Protein AF-A0A9E3MRA6-F1 (afdb_monomer_lite)

Secondary structure (DSSP, 8-state):
-HHHHHHHHHHHHHHHHS-----HHHHHHHHHHHHHHHHHHHHHHHHHHHHHHHSTTTHHHHHHHHHHHHHHTTS-GGGS-HHHHHHHHHTS-GGGTTHHHHHHHTTPPPGGG--GGGGG-HHHHHHHHHHHHHHHHHHHHHH------

Structure (mmCIF, N/CA/C/O backbone):
data_AF-A0A9E3MRA6-F1
#
_entry.id   AF-A0A9E3MRA6-F1
#
loop_
_atom_site.group_PDB
_atom_site.id
_atom_site.type_symbol
_atom_site.label_atom_id
_atom_site.label_alt_id
_atom_site.label_comp_id
_atom_site.label_asym_id
_atom_site.label_entity_id
_atom_site.label_seq_id
_atom_site.pdbx_PDB_ins_code
_atom_site.Cartn_x
_atom_site.Cartn_y
_atom_site.Cartn_z
_atom_site.occupancy
_atom_site.B_iso_or_equiv
_atom_site.auth_seq_id
_atom_site.auth_comp_id
_atom_site.auth_asym_id
_atom_site.auth_atom_id
_atom_site.pdbx_PDB_model_num
ATOM 1 N N . LEU A 1 1 ? 15.774 -12.848 6.387 1.00 76.06 1 LEU A N 1
ATOM 2 C CA . LEU A 1 1 ? 15.119 -13.384 7.604 1.00 76.06 1 LEU A CA 1
ATOM 3 C C . LEU A 1 1 ? 14.896 -12.301 8.657 1.00 76.06 1 LEU A C 1
ATOM 5 O O . LEU A 1 1 ? 13.740 -12.031 8.938 1.00 76.06 1 LEU A O 1
ATOM 9 N N . GLY A 1 2 ? 15.936 -11.594 9.126 1.00 89.81 2 GLY A N 1
ATOM 10 C CA . GLY A 1 2 ? 15.804 -10.563 10.177 1.00 89.81 2 GLY A CA 1
ATOM 11 C C . GLY A 1 2 ? 14.680 -9.533 9.974 1.00 89.81 2 GLY A C 1
ATOM 12 O O . GLY A 1 2 ? 13.868 -9.355 10.871 1.00 89.81 2 GLY A O 1
ATOM 13 N N . ARG A 1 3 ? 14.555 -8.926 8.781 1.00 86.50 3 ARG A N 1
ATOM 14 C CA . ARG A 1 3 ? 13.485 -7.944 8.490 1.00 86.50 3 ARG A CA 1
ATOM 15 C C . ARG A 1 3 ? 12.068 -8.527 8.544 1.00 86.50 3 ARG A C 1
ATOM 17 O O . ARG A 1 3 ? 11.162 -7.855 9.016 1.00 86.50 3 ARG A O 1
ATOM 24 N N . ILE A 1 4 ? 11.884 -9.764 8.074 1.00 90.31 4 ILE A N 1
ATOM 25 C CA . ILE A 1 4 ? 10.581 -10.445 8.106 1.00 90.31 4 ILE A CA 1
ATOM 26 C C . ILE A 1 4 ? 10.228 -10.769 9.554 1.00 90.31 4 ILE A C 1
ATOM 28 O O . ILE A 1 4 ? 9.171 -10.369 10.018 1.00 90.31 4 ILE A O 1
ATOM 32 N N . THR A 1 5 ? 11.141 -11.408 10.290 1.00 93.50 5 THR A N 1
ATOM 33 C CA . THR A 1 5 ? 10.931 -11.752 11.701 1.00 93.50 5 THR A CA 1
ATOM 34 C C . THR A 1 5 ? 10.632 -10.512 12.540 1.00 93.50 5 THR A C 1
ATOM 36 O O . THR A 1 5 ? 9.644 -10.495 13.265 1.00 93.50 5 THR A O 1
ATOM 39 N N . GLN A 1 6 ? 11.434 -9.453 12.400 1.00 94.56 6 GLN A N 1
ATOM 40 C CA . GLN A 1 6 ? 11.212 -8.187 13.097 1.00 94.56 6 GLN A CA 1
ATOM 41 C C . GLN A 1 6 ? 9.853 -7.579 12.734 1.00 94.56 6 GLN A C 1
ATOM 43 O O . GLN A 1 6 ? 9.097 -7.215 13.629 1.00 94.56 6 GLN A O 1
ATOM 48 N N . GLY A 1 7 ? 9.522 -7.495 11.441 1.00 92.12 7 GLY A N 1
ATOM 49 C CA . GLY A 1 7 ? 8.246 -6.948 10.983 1.00 92.12 7 GLY A CA 1
ATOM 50 C C . GLY A 1 7 ? 7.047 -7.733 11.513 1.00 92.12 7 GLY A C 1
ATOM 51 O O . GLY A 1 7 ? 6.092 -7.134 11.995 1.00 92.12 7 GLY A O 1
ATOM 52 N N . THR A 1 8 ? 7.116 -9.066 11.502 1.00 94.62 8 THR A N 1
ATOM 53 C CA . THR A 1 8 ? 6.071 -9.934 12.059 1.00 94.62 8 THR A CA 1
ATOM 54 C C . THR A 1 8 ? 5.921 -9.740 13.565 1.00 94.62 8 THR A C 1
ATOM 56 O O . THR A 1 8 ? 4.798 -9.599 14.037 1.00 94.62 8 THR A O 1
ATOM 59 N N . VAL A 1 9 ? 7.024 -9.685 14.319 1.00 96.81 9 VAL A N 1
ATOM 60 C CA . VAL A 1 9 ? 6.985 -9.462 15.775 1.00 96.81 9 VAL A CA 1
ATOM 61 C C . VAL A 1 9 ? 6.373 -8.101 16.101 1.00 96.81 9 VAL A C 1
ATOM 63 O O . VAL A 1 9 ? 5.473 -8.027 16.933 1.00 96.81 9 VAL A O 1
ATOM 66 N N . VAL A 1 10 ? 6.809 -7.038 15.418 1.00 95.69 10 VAL A N 1
ATOM 67 C CA . VAL A 1 10 ? 6.266 -5.685 15.611 1.00 95.69 10 VAL A CA 1
ATOM 68 C C . VAL A 1 10 ? 4.788 -5.630 15.236 1.00 95.69 10 VAL A C 1
ATOM 70 O O . VAL A 1 10 ? 4.011 -5.024 15.966 1.00 95.69 10 VAL A O 1
ATOM 73 N N . LEU A 1 11 ? 4.378 -6.288 14.147 1.00 95.06 11 LEU A N 1
ATOM 74 C CA . LEU A 1 11 ? 2.974 -6.359 13.748 1.00 95.06 11 LEU A CA 1
ATOM 75 C C . LEU A 1 11 ? 2.135 -7.069 14.815 1.00 95.06 11 LEU A C 1
ATOM 77 O O . LEU A 1 11 ? 1.155 -6.500 15.274 1.00 95.06 11 LEU A O 1
ATOM 81 N N . VAL A 1 12 ? 2.526 -8.270 15.250 1.00 96.12 12 VAL A N 1
ATOM 82 C CA . VAL A 1 12 ? 1.798 -9.022 16.290 1.00 96.12 12 VAL A CA 1
ATOM 83 C C . VAL A 1 12 ? 1.703 -8.214 17.583 1.00 96.12 12 VAL A C 1
ATOM 85 O O . VAL A 1 12 ? 0.625 -8.112 18.163 1.00 96.12 12 VAL A O 1
ATOM 88 N N . TRP A 1 13 ? 2.804 -7.592 18.005 1.00 97.38 13 TRP A N 1
ATOM 89 C CA . TRP A 1 13 ? 2.820 -6.740 19.189 1.00 97.38 13 TRP A CA 1
ATOM 90 C C . TRP A 1 13 ? 1.893 -5.527 19.044 1.00 97.38 13 TRP A C 1
ATOM 92 O O . TRP A 1 13 ? 1.118 -5.245 19.956 1.00 97.38 13 TRP A O 1
ATOM 102 N N . ALA A 1 14 ? 1.915 -4.844 17.897 1.00 94.69 14 ALA A N 1
ATOM 103 C CA . ALA A 1 14 ? 1.041 -3.708 17.621 1.00 94.69 14 ALA A CA 1
ATOM 104 C C . ALA A 1 14 ? -0.439 -4.114 17.620 1.00 94.69 14 ALA A C 1
ATOM 106 O O . ALA A 1 14 ? -1.252 -3.426 18.227 1.00 94.69 14 ALA A O 1
ATOM 107 N N . LEU A 1 15 ? -0.785 -5.249 17.002 1.00 94.50 15 LEU A N 1
ATOM 108 C CA . LEU A 1 15 ? -2.158 -5.763 16.980 1.00 94.50 15 LEU A CA 1
ATOM 109 C C . LEU A 1 15 ? -2.668 -6.154 18.374 1.00 94.50 15 LEU A C 1
ATOM 111 O O . LEU A 1 15 ? -3.857 -6.011 18.634 1.00 94.50 15 LEU A O 1
ATOM 115 N N . ALA A 1 16 ? -1.785 -6.628 19.257 1.00 93.75 16 ALA A N 1
ATOM 116 C CA . ALA A 1 16 ? -2.125 -6.963 20.641 1.00 93.75 16 ALA A CA 1
ATOM 117 C C . ALA A 1 16 ? -2.175 -5.739 21.573 1.00 93.75 16 ALA A C 1
ATOM 119 O O . ALA A 1 16 ? -2.810 -5.795 22.621 1.00 93.75 16 ALA A O 1
ATOM 120 N N . SER A 1 17 ? -1.480 -4.657 21.213 1.00 95.31 17 SER A N 1
ATOM 121 C CA . SER A 1 17 ? -1.338 -3.457 22.050 1.00 95.31 17 SER A CA 1
ATOM 122 C C . SER A 1 17 ? -2.308 -2.339 21.669 1.00 95.31 17 SER A C 1
ATOM 124 O O . SER A 1 17 ? -2.515 -1.416 22.454 1.00 95.31 17 SER A O 1
ATOM 126 N N . VAL A 1 18 ? -2.864 -2.375 20.456 1.00 93.56 18 VAL A N 1
ATOM 127 C CA . VAL A 1 18 ? -3.813 -1.369 19.981 1.00 93.56 18 VAL A CA 1
ATOM 128 C C . VAL A 1 18 ? -5.227 -1.684 20.462 1.00 93.56 18 VAL A C 1
ATOM 130 O O . VAL A 1 18 ? -5.686 -2.822 20.383 1.00 93.56 18 VAL A O 1
ATOM 133 N N . ASP A 1 19 ? -5.930 -0.654 20.921 1.00 93.25 19 ASP A N 1
ATOM 134 C CA . ASP A 1 19 ? -7.338 -0.754 21.291 1.00 93.25 19 ASP A CA 1
ATOM 135 C C . ASP A 1 19 ? -8.209 -0.677 20.028 1.00 93.25 19 ASP A C 1
ATOM 137 O O . ASP A 1 19 ? -8.408 0.392 19.444 1.00 93.25 19 ASP A O 1
ATOM 141 N N . VAL A 1 20 ? -8.630 -1.842 19.531 1.00 94.06 20 VAL A N 1
ATOM 142 C CA . VAL A 1 20 ? -9.440 -1.989 18.317 1.00 94.06 20 VAL A CA 1
ATOM 143 C C . VAL A 1 20 ? -10.592 -2.941 18.593 1.00 94.06 20 VAL A C 1
ATOM 145 O O . VAL A 1 20 ? -10.383 -4.101 18.942 1.00 94.06 20 VAL A O 1
ATOM 148 N N . ASP A 1 21 ? -11.811 -2.490 18.298 1.00 94.06 21 ASP A N 1
ATOM 149 C CA . ASP A 1 21 ? -12.972 -3.372 18.211 1.00 94.06 21 ASP A CA 1
ATOM 150 C C . ASP A 1 21 ? -12.819 -4.301 17.002 1.00 94.06 21 ASP A C 1
ATOM 152 O O . ASP A 1 21 ? -13.039 -3.904 15.845 1.00 94.06 21 ASP A O 1
ATOM 156 N N . TRP A 1 22 ? -12.374 -5.529 17.263 1.00 96.19 22 TRP A N 1
ATOM 157 C CA . TRP A 1 22 ? -12.098 -6.531 16.242 1.00 96.19 22 TRP A CA 1
ATOM 158 C C . TRP A 1 22 ? -13.389 -7.101 15.654 1.00 96.19 22 TRP A C 1
ATOM 160 O O . TRP A 1 22 ? -14.160 -7.785 16.320 1.00 96.19 22 TRP A O 1
ATOM 170 N N . SER A 1 23 ? -13.591 -6.867 14.358 1.00 96.44 23 SER A N 1
ATOM 171 C CA . SER A 1 23 ? -14.605 -7.548 13.553 1.00 96.44 23 SER A CA 1
ATOM 172 C C . SER A 1 23 ? -13.947 -8.553 12.609 1.00 96.44 23 SER A C 1
ATOM 174 O O . SER A 1 23 ? -12.766 -8.423 12.274 1.00 96.44 23 SER A O 1
ATOM 176 N N . VAL A 1 24 ? -14.722 -9.522 12.111 1.00 96.69 24 VAL A N 1
ATOM 177 C CA . VAL A 1 24 ? -14.246 -10.504 11.116 1.00 96.69 24 VAL A CA 1
ATOM 178 C C . VAL A 1 24 ? -13.614 -9.805 9.906 1.00 96.69 24 VAL A C 1
ATOM 180 O O . VAL A 1 24 ? -12.552 -10.211 9.441 1.00 96.69 24 VAL A O 1
ATOM 183 N N . ALA A 1 25 ? -14.213 -8.702 9.443 1.00 96.12 25 ALA A N 1
ATOM 184 C CA . ALA A 1 25 ? -13.684 -7.918 8.332 1.00 96.12 25 ALA A CA 1
ATOM 185 C C . ALA A 1 25 ? -12.291 -7.340 8.632 1.00 96.12 25 ALA A C 1
ATOM 187 O O . ALA A 1 25 ? -11.401 -7.453 7.795 1.00 96.12 25 ALA A O 1
ATOM 188 N N . LYS A 1 26 ? -12.068 -6.771 9.827 1.00 96.88 26 LYS A N 1
ATOM 189 C CA . LYS A 1 26 ? -10.755 -6.231 10.221 1.00 96.88 26 LYS A CA 1
ATOM 190 C C . LYS A 1 26 ? -9.702 -7.331 10.342 1.00 96.88 26 LYS A C 1
ATOM 192 O O . LYS A 1 26 ? -8.590 -7.153 9.855 1.00 96.88 26 LYS A O 1
ATOM 197 N N . VAL A 1 27 ? -10.063 -8.474 10.932 1.00 96.75 27 VAL A N 1
ATOM 198 C CA . VAL A 1 27 ? -9.158 -9.627 11.073 1.00 96.75 27 VAL A CA 1
ATOM 199 C C . VAL A 1 27 ? -8.709 -10.142 9.707 1.00 96.75 27 VAL A C 1
ATOM 201 O O . VAL A 1 27 ? -7.522 -10.383 9.515 1.00 96.75 27 VAL A O 1
ATOM 204 N N . LEU A 1 28 ? -9.627 -10.265 8.744 1.00 97.06 28 LEU A N 1
ATOM 205 C CA . LEU A 1 28 ? -9.300 -10.691 7.379 1.00 97.06 28 LEU A CA 1
ATOM 206 C C . LEU A 1 28 ? -8.542 -9.619 6.589 1.00 97.06 28 LEU A C 1
ATOM 208 O O . LEU A 1 28 ? -7.702 -9.951 5.754 1.00 97.06 28 LEU A O 1
ATOM 212 N N . LEU A 1 29 ? -8.803 -8.337 6.851 1.00 97.31 29 LEU A N 1
ATOM 213 C CA . LEU A 1 29 ? -8.151 -7.251 6.129 1.00 97.31 29 LEU A CA 1
ATOM 214 C C . LEU A 1 29 ? -6.655 -7.145 6.455 1.00 97.31 29 LEU A C 1
ATOM 216 O O . LEU A 1 29 ? -5.875 -6.798 5.574 1.00 97.31 29 LEU A O 1
ATOM 220 N N . VAL A 1 30 ? -6.231 -7.492 7.674 1.00 97.56 30 VAL A N 1
ATOM 221 C CA . VAL A 1 30 ? -4.816 -7.454 8.091 1.00 97.56 30 VAL A CA 1
ATOM 222 C C . VAL A 1 30 ? -3.900 -8.324 7.210 1.00 97.56 30 VAL A C 1
ATOM 224 O O . VAL A 1 30 ? -2.939 -7.792 6.661 1.00 97.56 30 VAL A O 1
ATOM 227 N N . PRO A 1 31 ? -4.127 -9.634 7.004 1.00 97.62 31 PRO A N 1
ATOM 228 C CA . PRO A 1 31 ? -3.286 -10.411 6.094 1.00 97.62 31 PRO A CA 1
ATOM 229 C C . PRO A 1 31 ? -3.434 -9.944 4.640 1.00 97.62 31 PRO A C 1
ATOM 231 O O . PRO A 1 31 ? -2.446 -9.902 3.907 1.00 97.62 31 PRO A O 1
ATOM 234 N N . VAL A 1 32 ? -4.638 -9.530 4.226 1.00 98.00 32 VAL A N 1
ATOM 235 C CA . VAL A 1 32 ? -4.889 -9.019 2.870 1.00 98.00 32 VAL A CA 1
ATOM 236 C C . VAL A 1 32 ? -4.069 -7.761 2.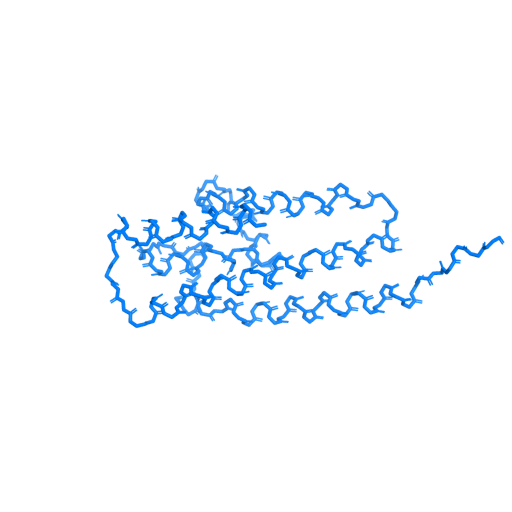581 1.00 98.00 32 VAL A C 1
ATOM 238 O O . VAL A 1 32 ? -3.488 -7.661 1.499 1.00 98.00 32 VAL A O 1
ATOM 241 N N . MET A 1 33 ? -3.971 -6.826 3.529 1.00 97.00 33 MET A N 1
ATOM 242 C CA . MET A 1 33 ? -3.178 -5.606 3.360 1.00 97.00 33 MET A CA 1
ATOM 243 C C . MET A 1 33 ? -1.683 -5.929 3.264 1.00 97.00 33 MET A C 1
ATOM 245 O O . MET A 1 33 ? -0.997 -5.357 2.426 1.00 97.00 33 MET A O 1
ATOM 249 N N . VAL A 1 34 ? -1.186 -6.899 4.045 1.00 97.19 34 VAL A N 1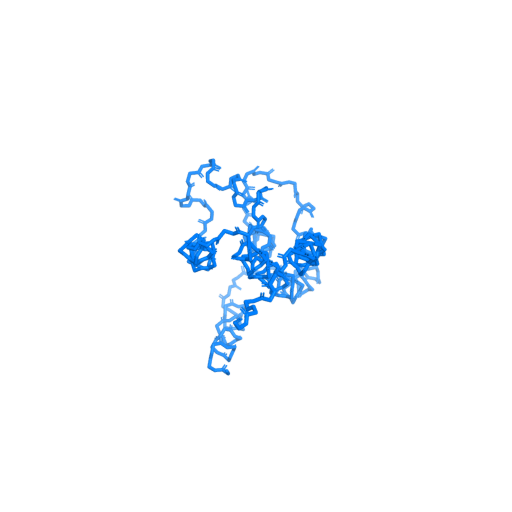
ATOM 250 C CA . VAL A 1 34 ? 0.226 -7.320 4.006 1.00 97.19 34 VAL A CA 1
ATOM 251 C C . VAL A 1 34 ? 0.571 -7.936 2.650 1.00 97.19 34 VAL A C 1
ATOM 253 O O . VAL A 1 34 ? 1.565 -7.551 2.035 1.00 97.19 34 VAL A O 1
ATOM 256 N N . VAL A 1 35 ? -0.261 -8.857 2.153 1.00 98.19 35 VAL A N 1
ATOM 257 C CA . VAL A 1 35 ? -0.039 -9.515 0.855 1.00 98.19 35 VAL A CA 1
ATOM 258 C C . VAL A 1 35 ? -0.168 -8.516 -0.293 1.00 98.19 35 VAL A C 1
ATOM 260 O O . VAL A 1 35 ? 0.708 -8.452 -1.154 1.00 98.19 35 VAL A O 1
ATOM 263 N N . SER A 1 36 ? -1.220 -7.696 -0.292 1.00 98.25 36 SER A N 1
ATOM 264 C CA . SER A 1 36 ? -1.436 -6.684 -1.334 1.00 98.25 36 SER A CA 1
ATOM 265 C C . SER A 1 36 ? -0.306 -5.657 -1.343 1.00 98.25 36 SER A C 1
ATOM 267 O O . SER A 1 36 ? 0.234 -5.339 -2.399 1.00 98.25 36 SER A O 1
ATOM 269 N N . GLY A 1 37 ? 0.108 -5.192 -0.164 1.00 96.50 37 GLY A N 1
ATOM 270 C CA . GLY A 1 37 ? 1.224 -4.273 0.005 1.00 96.50 37 GLY A CA 1
ATOM 271 C C . GLY A 1 37 ? 2.544 -4.831 -0.524 1.00 96.50 37 GLY A C 1
ATOM 272 O O . GLY A 1 37 ? 3.272 -4.120 -1.217 1.00 96.50 37 GLY A O 1
ATOM 273 N N . ALA A 1 38 ? 2.823 -6.113 -0.271 1.00 95.94 38 ALA A N 1
ATOM 274 C CA . ALA A 1 38 ? 3.992 -6.793 -0.821 1.00 95.94 38 ALA A CA 1
ATOM 275 C C . ALA A 1 38 ? 3.961 -6.823 -2.358 1.00 95.94 38 ALA A C 1
ATOM 277 O O . ALA A 1 38 ? 4.950 -6.466 -2.994 1.00 95.94 38 ALA A O 1
ATOM 278 N N . VAL A 1 39 ? 2.820 -7.175 -2.960 1.00 97.75 39 VAL A N 1
ATOM 279 C CA . VAL A 1 39 ? 2.658 -7.201 -4.424 1.00 97.75 39 VAL A CA 1
ATOM 280 C C . VAL A 1 39 ? 2.804 -5.804 -5.035 1.00 97.75 39 VAL A C 1
ATOM 282 O O . VAL A 1 39 ? 3.488 -5.662 -6.046 1.00 97.75 39 VAL A O 1
ATOM 285 N N . ILE A 1 40 ? 2.223 -4.767 -4.420 1.00 96.62 40 ILE A N 1
ATOM 286 C CA . ILE A 1 40 ? 2.358 -3.374 -4.881 1.00 96.62 40 ILE A CA 1
ATOM 287 C C . ILE A 1 40 ? 3.830 -2.950 -4.866 1.00 96.62 40 ILE A C 1
ATOM 289 O O . ILE A 1 40 ? 4.325 -2.432 -5.866 1.00 96.62 40 ILE A O 1
ATOM 293 N N . PHE A 1 41 ? 4.562 -3.218 -3.780 1.00 93.06 41 PHE A N 1
ATOM 294 C CA . PHE A 1 41 ? 5.992 -2.914 -3.732 1.00 93.06 41 PHE A CA 1
ATOM 295 C C . PHE A 1 41 ? 6.782 -3.703 -4.776 1.00 93.06 41 PHE A C 1
ATOM 297 O O . PHE A 1 41 ? 7.590 -3.114 -5.489 1.00 93.06 41 PHE A O 1
ATOM 304 N N . CYS A 1 42 ? 6.527 -5.005 -4.930 1.00 94.81 42 CYS A N 1
ATOM 305 C CA . CYS A 1 42 ? 7.153 -5.804 -5.983 1.00 94.81 42 CYS A CA 1
ATOM 306 C C . CYS A 1 42 ? 6.898 -5.210 -7.376 1.00 94.81 42 CYS A C 1
ATOM 308 O O . CYS A 1 42 ? 7.826 -5.128 -8.177 1.00 94.81 42 CYS A O 1
ATOM 310 N N . ALA A 1 43 ? 5.680 -4.744 -7.653 1.00 95.31 43 ALA A N 1
ATOM 311 C CA . ALA A 1 43 ? 5.354 -4.081 -8.909 1.00 95.31 43 ALA A CA 1
ATOM 312 C C . ALA A 1 43 ? 6.159 -2.786 -9.110 1.00 95.31 43 ALA A C 1
ATOM 314 O O . ALA A 1 43 ? 6.666 -2.564 -10.206 1.00 95.31 43 ALA A O 1
ATOM 315 N N . VAL A 1 44 ? 6.353 -1.973 -8.064 1.00 92.00 44 VAL A N 1
ATOM 316 C CA . VAL A 1 44 ? 7.215 -0.774 -8.118 1.00 92.00 44 VAL A CA 1
ATOM 317 C C . VAL A 1 44 ? 8.666 -1.147 -8.440 1.00 92.00 44 VAL A C 1
ATOM 319 O O . VAL A 1 44 ? 9.276 -0.528 -9.312 1.00 92.00 44 VAL A O 1
ATOM 322 N N . PHE A 1 45 ? 9.210 -2.190 -7.804 1.00 91.19 45 PHE A N 1
ATOM 323 C CA . PHE A 1 45 ? 10.556 -2.691 -8.106 1.00 91.19 45 PHE A CA 1
ATOM 324 C C . PHE A 1 45 ? 10.686 -3.141 -9.566 1.00 91.19 45 PHE A C 1
ATOM 326 O O . PHE A 1 45 ? 11.628 -2.738 -10.250 1.00 91.19 45 PHE A O 1
ATOM 333 N N . VAL A 1 46 ? 9.735 -3.948 -10.049 1.00 93.25 46 VAL A N 1
ATOM 334 C CA . VAL A 1 46 ? 9.725 -4.477 -11.422 1.00 93.25 46 VAL A CA 1
ATOM 335 C C . VAL A 1 46 ? 9.569 -3.354 -12.445 1.00 93.25 46 VAL A C 1
ATOM 337 O O . VAL A 1 46 ? 10.300 -3.327 -13.431 1.00 93.25 46 VAL A O 1
ATOM 340 N N . ALA A 1 47 ? 8.669 -2.399 -12.204 1.00 91.25 47 ALA A N 1
ATOM 341 C CA . ALA A 1 47 ? 8.495 -1.236 -13.067 1.00 91.25 47 ALA A CA 1
ATOM 342 C C . ALA A 1 47 ? 9.768 -0.377 -13.117 1.00 91.25 47 ALA A C 1
ATOM 344 O O . ALA A 1 47 ? 10.184 0.035 -14.196 1.00 91.25 47 ALA A O 1
ATOM 345 N N . GLY A 1 48 ? 10.430 -0.166 -11.975 1.00 89.38 48 GLY A N 1
ATOM 346 C CA . GLY A 1 48 ? 11.717 0.526 -11.924 1.00 89.38 48 GLY A CA 1
ATOM 347 C C . GLY A 1 48 ? 12.819 -0.206 -12.696 1.00 89.38 48 GLY A C 1
ATOM 348 O O . GLY A 1 48 ? 13.565 0.427 -13.437 1.00 89.38 48 GLY A O 1
ATOM 349 N N . ALA A 1 49 ? 12.885 -1.536 -12.587 1.00 88.69 49 ALA A N 1
ATOM 350 C CA . ALA A 1 49 ? 13.856 -2.343 -13.325 1.00 88.69 49 ALA A CA 1
ATOM 351 C C . ALA A 1 49 ? 13.587 -2.298 -14.837 1.00 88.69 49 ALA A C 1
ATOM 353 O O . ALA A 1 49 ? 14.513 -2.150 -15.630 1.00 88.69 49 ALA A O 1
ATOM 354 N N . ALA A 1 50 ? 12.316 -2.362 -15.243 1.00 89.38 50 ALA A N 1
ATOM 355 C CA . ALA A 1 50 ? 11.920 -2.188 -16.636 1.00 89.38 50 ALA A CA 1
ATOM 356 C C . ALA A 1 50 ? 12.296 -0.793 -17.161 1.00 89.38 50 ALA A C 1
ATOM 358 O O . ALA A 1 50 ? 12.788 -0.671 -18.278 1.00 89.38 50 ALA A O 1
ATOM 359 N N . PHE A 1 51 ? 12.117 0.254 -16.352 1.00 86.31 51 PHE A N 1
ATOM 360 C CA . PHE A 1 51 ? 12.472 1.624 -16.719 1.00 86.31 51 PHE A CA 1
ATOM 361 C C . PHE A 1 51 ? 13.980 1.802 -16.949 1.00 86.31 51 PHE A C 1
ATOM 363 O O . PHE A 1 51 ? 14.373 2.465 -17.908 1.00 86.31 51 PHE A O 1
ATOM 370 N N . GLN A 1 52 ? 14.827 1.145 -16.151 1.00 86.25 52 GLN A N 1
ATOM 371 C CA . GLN A 1 52 ? 16.287 1.169 -16.327 1.00 86.25 52 GLN A CA 1
ATOM 372 C C . GLN A 1 52 ? 16.766 0.565 -17.655 1.00 86.25 52 GLN A C 1
ATOM 374 O O . GLN A 1 52 ? 17.835 0.931 -18.138 1.00 86.25 52 GLN A O 1
ATOM 379 N N . ILE A 1 53 ? 15.986 -0.332 -18.272 1.00 84.31 53 ILE A N 1
ATOM 380 C CA . ILE A 1 53 ? 16.307 -0.866 -19.605 1.00 84.31 53 ILE A CA 1
ATOM 381 C C . ILE A 1 53 ? 16.254 0.249 -20.663 1.00 84.31 53 ILE A C 1
ATOM 383 O O . ILE A 1 53 ? 17.036 0.235 -21.611 1.00 84.31 53 ILE A O 1
ATOM 387 N N . PHE A 1 54 ? 15.360 1.226 -20.494 1.00 77.31 54 PHE A N 1
ATOM 388 C CA . PHE A 1 54 ? 15.161 2.325 -21.441 1.00 77.31 54 PHE A CA 1
ATOM 389 C C . PHE A 1 54 ? 15.949 3.588 -21.083 1.00 77.31 54 PHE A C 1
ATOM 391 O O . PHE A 1 54 ? 16.424 4.286 -21.976 1.00 77.31 54 PHE A O 1
ATOM 398 N N . ALA A 1 55 ? 16.074 3.894 -19.792 1.00 79.56 55 ALA A N 1
ATOM 399 C CA . ALA A 1 55 ? 16.745 5.082 -19.286 1.00 79.56 55 ALA A CA 1
ATOM 400 C C . ALA A 1 55 ? 18.008 4.683 -18.509 1.00 79.56 55 ALA A C 1
ATOM 402 O O . ALA A 1 55 ? 17.938 4.232 -17.362 1.00 79.56 55 ALA A O 1
ATOM 403 N N . GLN A 1 56 ? 19.168 4.863 -19.146 1.00 67.38 56 GLN A N 1
ATOM 404 C CA . GLN A 1 56 ? 20.468 4.797 -18.472 1.00 67.38 56 GLN A CA 1
ATOM 405 C C . GLN A 1 56 ? 20.498 5.879 -17.364 1.00 67.38 56 GLN A C 1
ATOM 407 O O . GLN A 1 56 ? 19.936 6.954 -17.553 1.00 67.38 56 GLN A O 1
ATOM 412 N N . ASP A 1 57 ? 21.074 5.571 -16.197 1.00 69.12 57 ASP A N 1
ATOM 413 C CA . ASP A 1 57 ? 21.113 6.424 -14.984 1.00 69.12 57 ASP A CA 1
ATOM 414 C C . ASP A 1 57 ? 19.785 6.656 -14.228 1.00 69.12 57 ASP A C 1
ATOM 416 O O . ASP A 1 57 ? 19.674 7.526 -13.368 1.00 69.12 57 ASP A O 1
ATOM 420 N N . ALA A 1 58 ? 18.773 5.812 -14.437 1.00 74.12 58 ALA A N 1
ATOM 421 C CA . ALA A 1 58 ? 17.505 5.893 -13.700 1.00 74.12 58 ALA A CA 1
ATOM 422 C C . ALA A 1 58 ? 17.511 5.274 -12.280 1.00 74.12 58 ALA A C 1
ATOM 424 O O . ALA A 1 58 ? 16.463 5.185 -11.628 1.00 74.12 58 ALA A O 1
ATOM 425 N N . SER A 1 59 ? 18.661 4.808 -11.786 1.00 79.56 59 SER A N 1
ATOM 426 C CA . SER A 1 59 ? 18.766 4.115 -10.492 1.00 79.56 59 SER A CA 1
ATOM 427 C C . SER A 1 59 ? 18.405 5.009 -9.305 1.00 79.56 59 SER A C 1
ATOM 429 O O . SER A 1 59 ? 17.745 4.542 -8.377 1.00 79.56 59 SER A O 1
ATOM 431 N N . GLU A 1 60 ? 18.757 6.296 -9.342 1.00 83.38 60 GLU A N 1
ATOM 432 C CA . GLU A 1 60 ? 18.402 7.254 -8.287 1.00 83.38 60 GLU A CA 1
ATOM 433 C C . GLU A 1 60 ? 16.886 7.439 -8.179 1.00 83.38 60 GLU A C 1
ATOM 435 O O . GLU A 1 60 ? 16.327 7.373 -7.084 1.00 83.38 60 GLU A O 1
ATOM 440 N N . VAL A 1 61 ? 16.206 7.579 -9.320 1.00 82.00 61 VAL A N 1
ATOM 441 C CA . VAL A 1 61 ? 14.747 7.730 -9.393 1.00 82.00 61 VAL A CA 1
ATOM 442 C C . VAL A 1 61 ? 14.046 6.476 -8.864 1.00 82.00 61 VAL A C 1
ATOM 444 O O . VAL A 1 61 ? 13.143 6.567 -8.031 1.00 82.00 61 VAL A O 1
ATOM 447 N N . GLN A 1 62 ? 14.491 5.287 -9.280 1.00 84.62 62 GLN A N 1
ATOM 448 C CA . GLN A 1 62 ? 13.956 4.020 -8.773 1.00 84.62 62 GLN A CA 1
ATOM 449 C C . GLN A 1 62 ? 14.156 3.876 -7.256 1.00 84.62 62 GLN A C 1
ATOM 451 O O . GLN A 1 62 ? 13.232 3.485 -6.530 1.00 84.62 62 GLN A O 1
ATOM 456 N N . ASN A 1 63 ? 15.357 4.192 -6.768 1.00 86.56 63 ASN A N 1
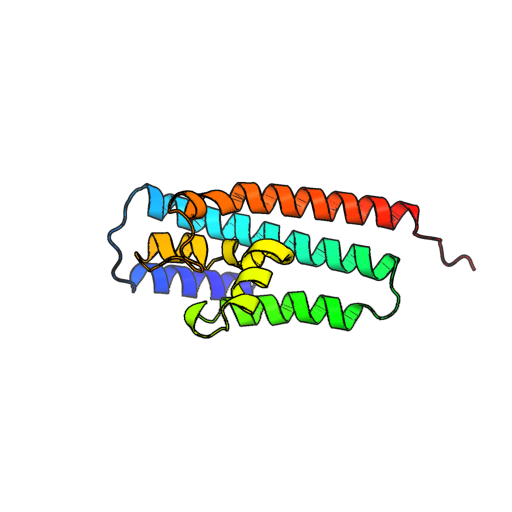ATOM 457 C CA . ASN A 1 63 ? 15.686 4.126 -5.350 1.00 86.56 63 ASN A CA 1
ATOM 458 C C . ASN A 1 63 ? 14.844 5.120 -4.541 1.00 86.56 63 ASN A C 1
ATOM 460 O O . ASN A 1 63 ? 14.346 4.756 -3.475 1.00 86.56 63 ASN A O 1
ATOM 464 N N . ALA A 1 64 ? 14.611 6.329 -5.058 1.00 86.75 64 ALA A N 1
ATOM 465 C CA . ALA A 1 64 ? 13.756 7.326 -4.422 1.00 86.75 64 ALA A CA 1
ATOM 466 C C . ALA A 1 64 ? 12.319 6.813 -4.238 1.00 86.75 64 ALA A C 1
ATOM 468 O O . ALA A 1 64 ? 11.770 6.932 -3.146 1.00 86.75 64 ALA A O 1
ATOM 469 N N . PHE A 1 65 ? 11.723 6.168 -5.246 1.00 86.25 65 PHE A N 1
ATOM 470 C CA . PHE A 1 65 ? 10.381 5.589 -5.101 1.00 86.25 65 PHE A CA 1
ATOM 471 C C . PHE A 1 65 ? 10.340 4.411 -4.125 1.00 86.25 65 PHE A C 1
ATOM 473 O O . PHE A 1 65 ? 9.406 4.286 -3.336 1.00 86.25 65 PHE A O 1
ATOM 480 N N . THR A 1 66 ? 11.369 3.571 -4.137 1.00 86.25 66 THR A N 1
ATOM 481 C CA . THR A 1 66 ? 11.431 2.366 -3.305 1.00 86.25 66 THR A CA 1
ATOM 482 C C . THR A 1 66 ? 11.673 2.698 -1.831 1.00 86.25 66 THR A C 1
ATOM 484 O O . THR A 1 66 ? 10.876 2.356 -0.950 1.00 86.25 66 THR A O 1
ATOM 487 N N . TYR A 1 67 ? 12.783 3.378 -1.547 1.00 88.75 67 TYR A N 1
ATOM 488 C CA . TYR A 1 67 ? 13.179 3.719 -0.185 1.00 88.75 67 TYR A CA 1
ATOM 489 C C . TYR A 1 67 ? 12.360 4.890 0.345 1.00 88.75 67 TYR A C 1
ATOM 491 O O . TYR A 1 67 ? 11.885 4.825 1.475 1.00 88.75 67 TYR A O 1
ATOM 499 N N . GLY A 1 68 ? 12.100 5.907 -0.483 1.00 89.62 68 GLY A N 1
ATOM 500 C CA . GLY A 1 68 ? 11.210 7.007 -0.119 1.00 89.62 68 GLY A CA 1
ATOM 501 C C . GLY A 1 68 ? 9.786 6.524 0.138 1.00 89.62 68 GLY A C 1
ATOM 502 O O . GLY A 1 68 ? 9.194 6.926 1.132 1.00 89.62 68 GLY A O 1
ATOM 503 N N . GLY A 1 69 ? 9.267 5.585 -0.664 1.00 90.19 69 GLY A N 1
ATOM 504 C CA . GLY A 1 69 ? 7.981 4.931 -0.407 1.00 90.19 69 GLY A CA 1
ATOM 505 C C . GLY A 1 69 ? 7.964 4.145 0.907 1.00 90.19 69 GLY A C 1
ATOM 506 O O . GLY A 1 69 ? 6.997 4.215 1.660 1.00 90.19 69 GLY A O 1
ATOM 507 N N . THR A 1 70 ? 9.055 3.448 1.238 1.00 90.19 70 THR A N 1
ATOM 508 C CA . THR A 1 70 ? 9.184 2.740 2.524 1.00 90.19 70 THR A CA 1
ATOM 509 C C . THR A 1 70 ? 9.160 3.711 3.704 1.00 90.19 70 THR A C 1
ATOM 511 O O . THR A 1 70 ? 8.432 3.476 4.664 1.00 90.19 70 THR A O 1
ATOM 514 N N . THR A 1 71 ? 9.925 4.803 3.638 1.00 91.12 71 THR A N 1
ATOM 515 C CA . THR A 1 71 ? 9.954 5.837 4.684 1.00 91.12 71 THR A CA 1
ATOM 516 C C . THR A 1 71 ? 8.606 6.532 4.810 1.00 91.12 71 THR A C 1
ATOM 518 O O . THR A 1 71 ? 8.110 6.734 5.912 1.00 91.12 71 THR A O 1
ATOM 521 N N . LEU A 1 72 ? 7.978 6.852 3.682 1.00 93.31 72 LEU A N 1
ATOM 522 C CA . LEU A 1 72 ? 6.679 7.501 3.624 1.00 93.31 72 LEU A CA 1
ATOM 523 C C . LEU A 1 72 ? 5.614 6.742 4.420 1.00 93.31 72 LEU A C 1
ATOM 525 O O . LEU A 1 72 ? 4.907 7.330 5.236 1.00 93.31 72 LEU A O 1
ATOM 529 N N . LEU A 1 73 ? 5.533 5.429 4.217 1.00 93.38 73 LEU A N 1
ATOM 530 C CA . LEU A 1 73 ? 4.519 4.583 4.845 1.00 93.38 73 LEU A CA 1
ATOM 531 C C . LEU A 1 73 ? 4.755 4.346 6.347 1.00 93.38 73 LEU A C 1
ATOM 533 O O . LEU A 1 73 ? 3.905 3.731 6.993 1.00 93.38 73 LEU A O 1
ATOM 537 N N . GLN A 1 74 ? 5.867 4.836 6.915 1.00 92.75 74 GLN A N 1
ATOM 538 C CA . GLN A 1 74 ? 6.116 4.842 8.365 1.00 92.75 74 GLN A CA 1
ATOM 539 C C . GLN A 1 74 ? 5.418 6.003 9.080 1.00 92.75 74 GLN A C 1
ATOM 541 O O . GLN A 1 74 ? 5.240 5.949 10.296 1.00 92.75 74 GLN A O 1
ATOM 546 N N . TYR A 1 75 ? 5.005 7.036 8.343 1.00 93.75 75 TYR A N 1
ATOM 547 C CA . TYR A 1 75 ? 4.324 8.205 8.890 1.00 93.75 75 TYR A CA 1
ATOM 548 C C . TYR A 1 75 ? 2.858 8.234 8.453 1.00 93.75 75 TYR A C 1
ATOM 550 O O . TYR A 1 75 ? 2.520 7.763 7.363 1.00 93.75 75 TYR A O 1
ATOM 558 N N . PRO A 1 76 ? 1.959 8.796 9.280 1.00 92.00 76 PRO A N 1
ATOM 559 C CA . PRO A 1 76 ? 0.571 8.957 8.886 1.00 92.00 76 PRO A CA 1
ATOM 560 C C . PRO A 1 76 ? 0.439 9.990 7.751 1.00 92.00 76 PRO A C 1
ATOM 562 O O . PRO A 1 76 ? 1.198 10.964 7.707 1.00 92.00 76 PRO A O 1
ATOM 565 N N . PRO A 1 77 ? -0.566 9.841 6.864 1.00 92.88 77 PRO A N 1
ATOM 566 C CA . PRO A 1 77 ? -0.761 10.724 5.710 1.00 92.88 77 PRO A CA 1
ATOM 567 C C . PRO A 1 77 ? -0.963 12.198 6.095 1.00 92.88 77 PRO A C 1
ATOM 569 O O . PRO A 1 77 ? -0.688 13.087 5.297 1.00 92.88 77 PRO A O 1
ATOM 572 N N . THR A 1 78 ? -1.416 12.467 7.323 1.00 92.44 78 THR A N 1
ATOM 573 C CA . THR A 1 78 ? -1.688 13.811 7.854 1.00 92.44 78 THR A CA 1
ATOM 574 C C . THR A 1 78 ? -0.443 14.679 8.028 1.00 92.44 78 THR A C 1
ATOM 576 O O . THR A 1 78 ? -0.576 15.890 8.162 1.00 92.44 78 THR A O 1
ATOM 579 N N . VAL A 1 79 ? 0.756 14.086 8.043 1.00 95.00 79 VAL A N 1
ATOM 580 C CA . VAL A 1 79 ? 2.028 14.830 8.123 1.00 95.00 79 VAL A CA 1
ATOM 581 C C . VAL A 1 79 ? 2.396 15.447 6.767 1.00 95.00 79 VAL A C 1
ATOM 583 O O . VAL A 1 79 ? 3.222 16.353 6.699 1.00 95.00 79 VAL A O 1
ATOM 586 N N . PHE A 1 80 ? 1.772 14.989 5.680 1.00 94.25 80 PHE A N 1
ATOM 587 C CA . PHE A 1 80 ? 2.111 15.393 4.322 1.00 94.25 80 PHE A CA 1
ATOM 588 C C . PHE A 1 80 ? 1.095 16.371 3.728 1.00 94.25 80 PHE A C 1
ATOM 590 O O . PHE A 1 80 ? -0.092 16.363 4.052 1.00 94.25 80 PHE A O 1
ATOM 597 N N . GLY A 1 81 ? 1.562 17.194 2.786 1.00 95.38 81 GLY A N 1
ATOM 598 C CA . GLY A 1 81 ? 0.694 18.070 2.003 1.00 95.38 81 GLY A CA 1
ATOM 599 C C . GLY A 1 81 ? -0.300 17.282 1.142 1.00 95.38 81 GLY A C 1
ATOM 600 O O . GLY A 1 81 ? 0.020 16.218 0.607 1.00 95.38 81 GLY A O 1
ATOM 601 N N . LYS A 1 82 ? -1.508 17.827 0.961 1.00 94.50 82 LYS A N 1
ATOM 602 C CA . LYS A 1 82 ? -2.622 17.154 0.270 1.00 94.50 82 LYS A CA 1
ATOM 603 C C . LYS A 1 82 ? -2.270 16.688 -1.148 1.00 94.50 82 LYS A C 1
ATOM 605 O O . LYS A 1 82 ? -2.661 15.591 -1.538 1.00 94.50 82 LYS A O 1
ATOM 610 N N . ASP A 1 83 ? -1.518 17.485 -1.904 1.00 95.69 83 ASP A N 1
ATOM 611 C CA . ASP A 1 83 ? -1.131 17.135 -3.278 1.00 95.69 83 ASP A CA 1
ATOM 612 C C . ASP A 1 83 ? -0.118 15.993 -3.335 1.00 95.69 83 ASP A C 1
ATOM 614 O O . ASP A 1 83 ? -0.201 15.129 -4.207 1.00 95.69 83 ASP A O 1
ATOM 618 N N . PHE A 1 84 ? 0.768 15.912 -2.345 1.00 94.25 84 PHE A N 1
ATOM 619 C CA . PHE A 1 84 ? 1.668 14.777 -2.219 1.00 94.25 84 PHE A CA 1
ATOM 620 C C . PHE A 1 84 ? 0.887 13.497 -1.900 1.00 94.25 84 PHE A C 1
ATOM 622 O O . PHE A 1 84 ? 1.052 12.486 -2.581 1.00 94.25 84 PHE A O 1
ATOM 629 N N . VAL A 1 85 ? -0.055 13.557 -0.952 1.00 95.75 85 VAL A N 1
ATOM 630 C CA . VAL A 1 85 ? -0.941 12.422 -0.638 1.00 95.75 85 VAL A CA 1
ATOM 631 C C . VAL A 1 85 ? -1.737 11.982 -1.874 1.00 95.75 85 VAL A C 1
ATOM 633 O O . VAL A 1 85 ? -1.880 10.780 -2.102 1.00 95.75 85 VAL A O 1
ATOM 636 N N . ARG A 1 86 ? -2.198 12.914 -2.723 1.00 96.06 86 ARG A N 1
ATOM 637 C CA . ARG A 1 86 ? -2.853 12.590 -4.007 1.00 96.06 86 ARG A CA 1
ATOM 638 C C . ARG A 1 86 ? -1.933 11.818 -4.946 1.00 96.06 86 ARG A C 1
ATOM 640 O O . ARG A 1 86 ? -2.361 10.797 -5.477 1.00 96.06 86 ARG A O 1
ATOM 647 N N . GLY A 1 87 ? -0.685 12.253 -5.118 1.00 94.81 87 GLY A N 1
ATOM 648 C CA . GLY A 1 87 ? 0.289 11.545 -5.956 1.00 94.81 87 GLY A CA 1
ATOM 649 C C . GLY A 1 87 ? 0.525 10.111 -5.476 1.00 94.81 87 GLY A C 1
ATOM 650 O O . GLY A 1 87 ? 0.440 9.152 -6.238 1.00 94.81 87 GLY A O 1
ATOM 651 N N . VAL A 1 88 ? 0.717 9.945 -4.173 1.00 93.94 88 VAL A N 1
ATOM 652 C CA . VAL A 1 88 ? 0.967 8.641 -3.548 1.00 93.94 88 VAL A CA 1
ATOM 653 C C . VAL A 1 88 ? -0.270 7.734 -3.613 1.00 93.94 88 VAL A C 1
ATOM 655 O O . VAL A 1 88 ? -0.140 6.516 -3.689 1.00 93.94 88 VAL A O 1
ATOM 658 N N . THR A 1 89 ? -1.473 8.308 -3.613 1.00 95.38 89 THR A N 1
ATOM 659 C CA . THR A 1 89 ? -2.735 7.555 -3.660 1.00 95.38 89 THR A CA 1
ATOM 660 C C . THR A 1 89 ? -3.125 7.148 -5.078 1.00 95.38 89 THR A C 1
ATOM 662 O O . THR A 1 89 ? -3.569 6.022 -5.282 1.00 95.38 89 THR A O 1
ATOM 665 N N . PHE A 1 90 ? -2.977 8.046 -6.054 1.00 94.50 90 PHE A N 1
ATOM 666 C CA . PHE A 1 90 ? -3.533 7.853 -7.397 1.00 94.50 90 PHE A CA 1
ATOM 667 C C . PHE A 1 90 ? -2.485 7.573 -8.479 1.00 94.50 90 PHE A C 1
ATOM 669 O O . PHE A 1 90 ? -2.837 6.993 -9.500 1.00 94.50 90 PHE A O 1
ATOM 676 N N . VAL A 1 91 ? -1.217 7.957 -8.277 1.00 91.56 91 VAL A N 1
ATOM 677 C CA . VAL A 1 91 ? -0.142 7.757 -9.269 1.00 91.56 91 VAL A CA 1
ATOM 678 C C . VAL A 1 91 ? 0.694 6.518 -8.947 1.00 91.56 91 VAL A C 1
ATOM 680 O O . VAL A 1 91 ? 0.893 5.680 -9.819 1.00 91.56 91 VAL A O 1
ATOM 683 N N . LEU A 1 92 ? 1.157 6.373 -7.699 1.00 89.69 92 LEU A N 1
ATOM 684 C CA . LEU A 1 92 ? 1.967 5.223 -7.236 1.00 89.69 92 LEU A CA 1
ATOM 685 C C . LEU A 1 92 ? 1.192 4.158 -6.436 1.00 89.69 92 LEU A C 1
ATOM 687 O O . LEU A 1 92 ? 1.767 3.168 -5.994 1.00 89.69 92 LEU A O 1
ATOM 691 N N . PRO A 1 93 ? -0.129 4.303 -6.337 1.00 94.31 93 PRO A N 1
ATOM 692 C CA . PRO A 1 93 ? -1.004 3.767 -5.275 1.00 94.31 93 PRO A CA 1
ATOM 693 C C . PRO A 1 93 ? -0.407 3.245 -3.943 1.00 94.31 93 PRO A C 1
ATOM 695 O O . PRO A 1 93 ? -0.960 2.327 -3.333 1.00 94.31 93 PRO A O 1
ATOM 698 N N . LEU A 1 94 ? 0.662 3.839 -3.404 1.00 95.19 94 LEU A N 1
ATOM 699 C CA . LEU A 1 94 ? 1.279 3.371 -2.154 1.00 95.19 94 LEU A CA 1
ATOM 700 C C . LEU A 1 94 ? 0.369 3.556 -0.934 1.00 95.19 94 LEU A C 1
ATOM 702 O O . LEU A 1 94 ? 0.505 2.821 0.039 1.00 95.19 94 LEU A O 1
ATOM 706 N N . ALA A 1 95 ? -0.605 4.470 -0.983 1.00 96.56 95 ALA A N 1
ATOM 707 C CA . ALA A 1 95 ? -1.580 4.628 0.099 1.00 96.56 95 ALA A CA 1
ATOM 708 C C . ALA A 1 95 ? -2.360 3.325 0.388 1.00 96.56 95 ALA A C 1
ATOM 710 O O . ALA A 1 95 ? -2.769 3.081 1.523 1.00 96.56 95 ALA A O 1
ATOM 711 N N . PHE A 1 96 ? -2.536 2.458 -0.615 1.00 97.25 96 PHE A N 1
ATOM 712 C CA . PHE A 1 96 ? -3.223 1.172 -0.466 1.00 97.25 96 PHE A CA 1
ATOM 713 C C . PHE A 1 96 ? -2.357 0.078 0.167 1.00 97.25 96 PHE A C 1
ATOM 715 O O . PHE A 1 96 ? -2.886 -0.973 0.522 1.00 97.25 96 PHE A O 1
ATOM 722 N N . VAL A 1 97 ? -1.052 0.313 0.344 1.00 96.75 97 VAL A N 1
ATOM 723 C CA . VAL A 1 97 ? -0.150 -0.632 1.017 1.00 96.75 97 VAL A CA 1
ATOM 724 C C . VAL A 1 97 ? -0.503 -0.753 2.495 1.00 96.75 97 VAL A C 1
ATOM 726 O O . VAL A 1 97 ? -0.621 -1.862 3.009 1.00 96.75 97 VAL A O 1
ATOM 729 N N . ASN A 1 98 ? -0.670 0.377 3.189 1.00 96.06 98 ASN A N 1
ATOM 730 C CA . ASN A 1 98 ? -1.049 0.364 4.599 1.00 96.06 98 ASN A CA 1
ATOM 731 C C . ASN A 1 98 ? -1.986 1.507 5.006 1.00 96.06 98 ASN A C 1
ATOM 733 O O . ASN A 1 98 ? -2.893 1.238 5.778 1.00 96.06 98 ASN A O 1
ATOM 737 N N . TRP A 1 99 ? -1.846 2.737 4.498 1.00 96.75 99 TRP A N 1
ATOM 738 C CA . TRP A 1 99 ? -2.621 3.884 4.992 1.00 96.75 99 TRP A CA 1
ATOM 739 C C . TRP A 1 99 ? -4.133 3.662 4.929 1.00 96.75 99 TRP A C 1
ATOM 741 O O . TRP A 1 99 ? -4.806 3.764 5.947 1.00 96.75 99 TRP A O 1
ATOM 751 N N . VAL A 1 100 ? -4.669 3.325 3.754 1.00 97.31 100 VAL A N 1
ATOM 752 C CA . VAL A 1 100 ? -6.117 3.146 3.565 1.00 97.31 100 VAL A CA 1
ATOM 753 C C . VAL A 1 100 ? -6.660 1.939 4.355 1.00 97.31 100 VAL A C 1
ATOM 755 O O . VAL A 1 100 ? -7.568 2.138 5.166 1.00 97.31 100 VAL A O 1
ATOM 758 N N . PRO A 1 101 ? -6.135 0.703 4.199 1.00 97.12 101 PRO A N 1
ATOM 759 C CA . PRO A 1 101 ? -6.654 -0.442 4.952 1.00 97.12 101 PRO A CA 1
ATOM 760 C C . PRO A 1 101 ? -6.406 -0.332 6.466 1.00 97.12 101 PRO A C 1
ATOM 762 O O . PRO A 1 101 ? -7.274 -0.716 7.250 1.00 97.12 101 PRO A O 1
ATOM 765 N N . ALA A 1 102 ? -5.279 0.239 6.909 1.00 96.62 102 ALA A N 1
ATOM 766 C CA . ALA A 1 102 ? -5.022 0.440 8.335 1.00 96.62 102 ALA A CA 1
ATOM 767 C C . ALA A 1 102 ? -5.935 1.516 8.933 1.00 96.62 102 ALA A C 1
ATOM 769 O O . ALA A 1 102 ? -6.383 1.341 10.063 1.00 96.62 102 ALA A O 1
ATOM 770 N N . SER A 1 103 ? -6.284 2.579 8.192 1.00 96.38 103 SER A N 1
ATOM 771 C CA . SER A 1 103 ? -7.288 3.551 8.648 1.00 96.38 103 SER A CA 1
ATOM 772 C C . SER A 1 103 ? -8.628 2.878 8.954 1.00 96.38 103 SER A C 1
ATOM 774 O O . SER A 1 103 ? -9.239 3.196 9.971 1.00 96.38 103 SER A O 1
ATOM 776 N N . TYR A 1 104 ? -9.057 1.896 8.153 1.00 96.88 104 TYR A N 1
ATOM 777 C CA . TYR A 1 104 ? -10.263 1.114 8.453 1.00 96.88 104 TYR A CA 1
ATOM 778 C C . TYR A 1 104 ? -10.120 0.260 9.717 1.00 96.88 104 TYR A C 1
ATOM 780 O O . TYR A 1 104 ? -11.001 0.279 10.579 1.00 96.88 104 TYR A O 1
ATOM 788 N N . VAL A 1 105 ? -9.007 -0.472 9.859 1.00 96.62 105 VAL A N 1
ATOM 789 C CA . VAL A 1 105 ? -8.756 -1.313 11.046 1.00 96.62 105 VAL A CA 1
ATOM 790 C C . VAL A 1 105 ? -8.757 -0.465 12.321 1.00 96.62 105 VAL A C 1
ATOM 792 O O . VAL A 1 105 ? -9.422 -0.817 13.296 1.00 96.62 105 VAL A O 1
ATOM 795 N N . LEU A 1 106 ? -8.080 0.683 12.275 1.00 95.31 106 LEU A N 1
ATOM 796 C CA . LEU A 1 106 ? -7.882 1.598 13.398 1.00 95.31 106 LEU A CA 1
ATOM 797 C C . LEU A 1 106 ? -9.045 2.579 13.625 1.00 95.31 106 LEU A C 1
ATOM 799 O O . LEU A 1 106 ? -8.954 3.410 14.525 1.00 95.31 106 LEU A O 1
ATOM 803 N N . GLY A 1 107 ? -10.101 2.545 12.804 1.00 94.31 107 GLY A N 1
ATOM 804 C CA . GLY A 1 107 ? -11.225 3.487 12.908 1.00 94.31 107 GLY A CA 1
ATOM 805 C C . GLY A 1 107 ? -10.820 4.954 12.709 1.00 94.31 107 GLY A C 1
ATOM 806 O O . GLY A 1 107 ? -11.388 5.851 13.329 1.00 94.31 107 GLY A O 1
ATOM 807 N N . ARG A 1 108 ? -9.801 5.213 11.884 1.00 93.62 108 ARG A N 1
ATOM 808 C CA . ARG A 1 108 ? -9.265 6.554 11.611 1.00 93.62 108 ARG A CA 1
ATOM 809 C C . ARG A 1 108 ? -9.845 7.130 10.313 1.00 93.62 108 ARG A C 1
ATOM 811 O O . ARG A 1 108 ? -10.229 6.366 9.425 1.00 93.62 108 ARG A O 1
ATOM 818 N N . PRO A 1 109 ? -9.857 8.468 10.154 1.00 93.62 109 PRO A N 1
ATOM 819 C CA . PRO A 1 109 ? -10.204 9.100 8.886 1.00 93.62 109 PRO A CA 1
ATOM 820 C C . PRO A 1 109 ? -9.335 8.587 7.734 1.00 93.62 109 PRO A C 1
ATOM 822 O O . PRO A 1 109 ? -8.153 8.268 7.908 1.00 93.62 109 PRO A O 1
ATOM 825 N N . TYR A 1 110 ? -9.932 8.498 6.550 1.00 94.25 110 TYR A N 1
ATOM 826 C CA . TYR A 1 110 ? -9.232 8.020 5.365 1.00 94.25 110 TYR A CA 1
ATOM 827 C C . TYR A 1 110 ? -8.459 9.182 4.743 1.00 94.25 110 TYR A C 1
ATOM 829 O O . TYR A 1 110 ? -8.944 10.318 4.760 1.00 94.25 110 TYR A O 1
ATOM 837 N N . PRO A 1 111 ? -7.271 8.935 4.165 1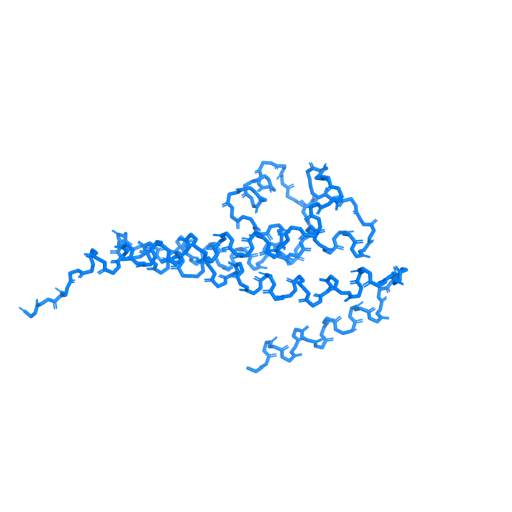.00 92.12 111 PRO A N 1
ATOM 838 C CA . PRO A 1 111 ? -6.588 9.973 3.409 1.00 92.12 111 PRO A CA 1
ATOM 839 C C . PRO A 1 111 ? -7.505 10.470 2.287 1.00 92.12 111 PRO A C 1
ATOM 841 O O . PRO A 1 111 ? -8.149 9.669 1.612 1.00 92.12 111 PRO A O 1
ATOM 844 N N . LEU A 1 112 ? -7.551 11.791 2.090 1.00 93.38 112 LEU A N 1
ATOM 845 C CA . LEU A 1 112 ? -8.324 12.446 1.024 1.00 93.38 112 LEU A CA 1
ATO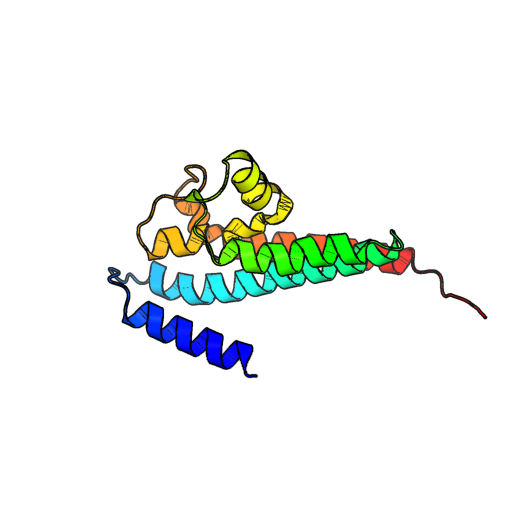M 846 C C . LEU A 1 112 ? -9.841 12.199 1.073 1.00 93.38 112 LEU A C 1
ATOM 848 O O . LEU A 1 112 ? -10.494 12.341 0.042 1.00 93.38 112 LEU A O 1
ATOM 852 N N . ASP A 1 113 ? -10.383 11.833 2.238 1.00 92.94 113 ASP A N 1
ATOM 853 C CA . ASP A 1 113 ? -11.809 11.532 2.421 1.00 92.94 113 ASP A CA 1
ATOM 854 C C . ASP A 1 113 ? -12.314 10.452 1.447 1.00 92.94 113 ASP A C 1
ATOM 856 O O . ASP A 1 113 ? -13.440 10.498 0.948 1.00 92.94 113 ASP A O 1
ATOM 860 N N . LEU A 1 114 ? -11.451 9.471 1.150 1.00 94.81 114 LEU A N 1
ATOM 861 C CA . LEU A 1 114 ? -11.804 8.337 0.302 1.00 94.81 114 LEU A CA 1
ATOM 862 C C . LEU A 1 114 ? -13.040 7.598 0.845 1.00 94.81 114 LEU A C 1
ATOM 864 O O . LEU A 1 114 ? -13.228 7.493 2.062 1.00 94.81 114 LEU A O 1
ATOM 868 N N . PRO A 1 115 ? -13.869 7.023 -0.043 1.00 95.94 115 PRO A N 1
ATOM 869 C CA . PRO A 1 115 ? -15.037 6.270 0.380 1.00 95.94 115 PRO A CA 1
ATOM 870 C C . PRO A 1 115 ? -14.628 5.024 1.176 1.00 95.94 115 PRO 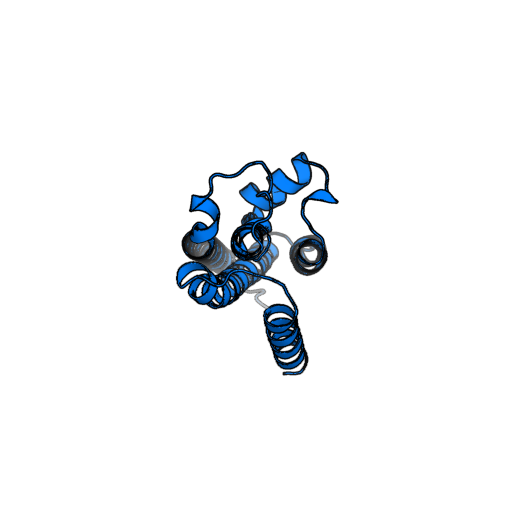A C 1
ATOM 872 O O . PRO A 1 115 ? -13.602 4.405 0.902 1.00 95.94 115 PRO A O 1
ATOM 875 N N . GLN A 1 116 ? -15.469 4.605 2.125 1.00 93.12 116 GLN A N 1
ATOM 876 C CA . GLN A 1 116 ? -15.158 3.506 3.054 1.00 93.12 116 GLN A CA 1
ATOM 877 C C . GLN A 1 116 ? -14.817 2.180 2.354 1.00 93.12 116 GLN A C 1
ATOM 879 O O . GLN A 1 116 ? -13.983 1.413 2.828 1.00 93.12 116 GLN A O 1
ATOM 884 N N . TRP A 1 117 ? -15.406 1.914 1.185 1.00 95.62 117 TRP A N 1
ATOM 885 C CA . TRP A 1 117 ? -15.105 0.703 0.419 1.00 95.62 117 TRP A CA 1
ATOM 886 C C . TRP A 1 117 ? -13.654 0.655 -0.092 1.00 95.62 117 TRP A C 1
ATOM 888 O O . TRP A 1 117 ? -13.147 -0.431 -0.372 1.00 95.62 117 TRP A O 1
ATOM 898 N N . ALA A 1 118 ? -12.955 1.796 -0.171 1.00 97.00 118 ALA A N 1
ATOM 899 C CA . ALA A 1 118 ? -11.572 1.872 -0.640 1.00 97.00 118 ALA A CA 1
ATOM 900 C C . ALA A 1 118 ? -10.599 1.069 0.240 1.00 97.00 118 ALA A C 1
ATOM 902 O O . ALA A 1 118 ? -9.564 0.620 -0.250 1.00 97.00 118 ALA A O 1
ATOM 903 N N . ALA A 1 119 ? -10.947 0.812 1.506 1.00 97.12 119 ALA A N 1
ATOM 904 C CA . ALA A 1 119 ? -10.176 -0.062 2.389 1.00 97.12 119 ALA A CA 1
ATOM 905 C C . ALA A 1 119 ? -10.039 -1.496 1.859 1.00 97.12 119 ALA A C 1
ATOM 907 O O . ALA A 1 119 ? -9.053 -2.160 2.163 1.00 97.12 119 ALA A O 1
ATOM 908 N N . PHE A 1 120 ? -10.975 -1.952 1.022 1.00 97.62 120 PHE A N 1
ATOM 909 C CA . PHE A 1 120 ? -10.983 -3.292 0.428 1.00 97.62 120 PHE A CA 1
ATOM 910 C C . PHE A 1 120 ? -10.432 -3.326 -1.004 1.00 97.62 120 PHE A C 1
ATOM 912 O O . PHE A 1 120 ? -10.333 -4.394 -1.601 1.00 97.62 120 PHE A O 1
ATOM 919 N N . ALA A 1 121 ? -10.030 -2.176 -1.552 1.00 97.88 121 ALA A N 1
ATOM 920 C CA . ALA A 1 121 ? -9.391 -2.083 -2.859 1.00 97.88 121 ALA A CA 1
ATOM 921 C C . ALA A 1 121 ? -7.925 -2.580 -2.952 1.00 97.88 121 ALA A C 1
ATOM 923 O O . ALA A 1 121 ? -7.509 -2.824 -4.088 1.00 97.88 121 ALA A O 1
ATOM 924 N N . PRO A 1 122 ? -7.125 -2.775 -1.870 1.00 98.19 122 PRO A N 1
ATOM 925 C CA . PRO A 1 122 ? -5.722 -3.181 -2.006 1.00 98.19 122 PRO A CA 1
ATOM 926 C C . PRO A 1 122 ? -5.461 -4.391 -2.919 1.00 98.19 122 PRO A C 1
ATOM 928 O O . PRO A 1 122 ? -4.530 -4.298 -3.716 1.00 98.19 122 PRO A O 1
ATOM 931 N N . PRO A 1 123 ? -6.265 -5.475 -2.919 1.00 98.25 123 PRO A N 1
ATOM 932 C CA . PRO A 1 123 ? -6.057 -6.595 -3.842 1.00 98.25 123 PRO A CA 1
ATOM 933 C C . PRO A 1 123 ? -6.218 -6.205 -5.312 1.00 98.25 123 PRO A C 1
ATOM 935 O O . PRO A 1 123 ? -5.428 -6.620 -6.155 1.00 98.25 123 PRO A O 1
ATOM 938 N N . LEU A 1 124 ? -7.223 -5.382 -5.627 1.00 98.25 124 LEU A N 1
ATOM 939 C CA . LEU A 1 124 ? -7.470 -4.916 -6.994 1.00 98.25 124 LEU A CA 1
ATOM 940 C C . LEU A 1 124 ? -6.334 -4.013 -7.469 1.00 98.25 124 LEU A C 1
ATOM 942 O O . LEU A 1 124 ? -5.830 -4.173 -8.578 1.00 98.25 124 LEU A O 1
ATOM 946 N N . VAL A 1 125 ? -5.897 -3.105 -6.597 1.00 98.06 125 VAL A N 1
ATOM 947 C CA . VAL A 1 125 ? -4.754 -2.225 -6.843 1.00 98.06 125 VAL A CA 1
ATOM 948 C C . VAL A 1 125 ? -3.478 -3.045 -7.041 1.00 98.06 125 VAL A C 1
ATOM 950 O O . VAL A 1 125 ? -2.734 -2.796 -7.983 1.00 98.06 125 VAL A O 1
ATOM 953 N N . ALA A 1 126 ? -3.248 -4.066 -6.216 1.00 98.25 126 ALA A N 1
ATOM 954 C CA . ALA A 1 126 ? -2.105 -4.963 -6.334 1.00 98.25 126 ALA A CA 1
ATOM 955 C C . ALA A 1 126 ? -2.088 -5.712 -7.673 1.00 98.25 126 ALA A C 1
ATOM 957 O O . ALA A 1 126 ? -1.054 -5.748 -8.339 1.00 98.25 126 ALA A O 1
ATOM 958 N N . VAL A 1 127 ? -3.231 -6.259 -8.099 1.00 98.44 127 VAL A N 1
ATOM 959 C CA . VAL A 1 127 ? -3.371 -6.918 -9.407 1.00 98.44 127 VAL A CA 1
ATOM 960 C C . VAL A 1 127 ? -3.119 -5.931 -10.546 1.00 98.44 127 VAL A C 1
ATOM 962 O O . VAL A 1 127 ? -2.363 -6.251 -11.462 1.00 98.44 127 VAL A O 1
ATOM 965 N N . ALA A 1 128 ? -3.693 -4.727 -10.482 1.00 98.12 128 ALA A N 1
ATOM 966 C CA . ALA A 1 128 ? -3.494 -3.698 -11.498 1.00 98.12 128 ALA A CA 1
ATOM 967 C C . ALA A 1 128 ? -2.017 -3.283 -11.606 1.00 98.12 128 ALA A C 1
ATOM 969 O O . ALA A 1 128 ? -1.453 -3.296 -12.700 1.00 98.12 128 ALA A O 1
ATOM 970 N N . CYS A 1 129 ? -1.363 -2.995 -10.478 1.00 97.44 129 CYS A N 1
ATOM 971 C CA . CYS A 1 129 ? 0.060 -2.665 -10.435 1.00 97.44 129 CYS A CA 1
ATOM 972 C C . CYS A 1 129 ? 0.923 -3.814 -10.966 1.00 97.44 129 CYS A C 1
ATOM 974 O O . CYS A 1 129 ? 1.808 -3.583 -11.787 1.00 97.44 129 CYS A O 1
ATOM 976 N N . GLY A 1 130 ? 0.652 -5.052 -10.543 1.00 97.56 130 GLY A N 1
ATOM 977 C CA . GLY A 1 130 ? 1.377 -6.233 -11.010 1.00 97.56 130 GLY A CA 1
ATOM 978 C C . GLY A 1 130 ? 1.236 -6.451 -12.517 1.00 97.56 130 GLY A C 1
ATOM 979 O O . GLY A 1 130 ? 2.227 -6.718 -13.196 1.00 97.56 130 GLY A O 1
ATOM 980 N N . ALA A 1 131 ? 0.029 -6.273 -13.061 1.00 97.81 131 ALA A N 1
ATOM 981 C CA . ALA A 1 131 ? -0.219 -6.364 -14.495 1.00 97.81 131 ALA A CA 1
ATOM 982 C C . ALA A 1 131 ? 0.540 -5.277 -15.271 1.00 97.81 131 ALA A C 1
ATOM 984 O O . ALA A 1 131 ? 1.244 -5.594 -16.229 1.00 97.81 131 ALA A O 1
ATOM 985 N N . LEU A 1 132 ? 0.458 -4.015 -14.837 1.00 96.56 132 LEU A N 1
ATOM 986 C CA . LEU A 1 132 ? 1.163 -2.896 -15.473 1.00 96.56 132 LEU A CA 1
ATOM 987 C C . LEU A 1 132 ? 2.684 -3.075 -15.423 1.00 96.56 132 LEU A C 1
ATOM 989 O O . LEU A 1 132 ? 3.355 -2.905 -16.440 1.00 96.56 132 LEU A O 1
ATOM 993 N N . ALA A 1 133 ? 3.228 -3.481 -14.275 1.00 95.44 133 ALA A N 1
ATOM 994 C CA . ALA A 1 133 ? 4.652 -3.757 -14.125 1.00 95.44 133 ALA A CA 1
ATOM 995 C C . ALA A 1 133 ? 5.099 -4.936 -15.005 1.00 95.44 133 ALA A C 1
ATOM 997 O O . ALA A 1 133 ? 6.138 -4.860 -15.658 1.00 95.44 133 ALA A O 1
ATOM 998 N N . GLY A 1 134 ? 4.296 -6.001 -15.089 1.00 95.88 134 GLY A N 1
ATOM 999 C CA . GLY A 1 134 ? 4.562 -7.139 -15.969 1.00 95.88 134 GLY A CA 1
ATOM 1000 C C . GLY A 1 134 ? 4.543 -6.764 -17.453 1.00 95.88 134 GLY A C 1
ATOM 1001 O O . GLY A 1 134 ? 5.387 -7.229 -18.218 1.00 95.88 134 GLY A O 1
ATOM 1002 N N . LEU A 1 135 ? 3.620 -5.893 -17.870 1.00 95.31 135 LEU A N 1
ATOM 1003 C CA . LEU A 1 135 ? 3.586 -5.356 -19.233 1.00 95.31 135 LEU A CA 1
ATOM 1004 C C . LEU A 1 135 ? 4.813 -4.487 -19.526 1.00 95.31 135 LEU A C 1
ATOM 1006 O O . LEU A 1 135 ? 5.453 -4.684 -20.558 1.00 95.31 135 LEU A O 1
ATOM 1010 N N . ALA A 1 136 ? 5.178 -3.587 -18.608 1.00 93.06 136 ALA A N 1
ATOM 1011 C CA . ALA A 1 136 ? 6.370 -2.750 -18.735 1.00 93.06 136 ALA A CA 1
ATOM 1012 C C . ALA A 1 136 ? 7.645 -3.598 -18.857 1.00 93.06 136 ALA A C 1
ATOM 1014 O O . ALA A 1 136 ? 8.467 -3.361 -19.740 1.00 93.06 136 ALA A O 1
ATOM 1015 N N . TRP A 1 137 ? 7.773 -4.641 -18.032 1.00 94.06 137 TRP A N 1
ATOM 1016 C CA . TRP A 1 137 ? 8.882 -5.589 -18.102 1.00 94.06 137 TRP A CA 1
ATOM 1017 C C . TRP A 1 137 ? 8.962 -6.290 -19.460 1.00 94.06 137 TRP A C 1
ATOM 1019 O O . TRP A 1 137 ? 10.017 -6.308 -20.092 1.00 94.06 137 TRP A O 1
ATOM 1029 N N . ARG A 1 138 ? 7.839 -6.828 -19.954 1.00 92.38 138 ARG A N 1
ATOM 1030 C CA . ARG A 1 138 ? 7.787 -7.501 -21.263 1.00 92.38 138 ARG A CA 1
ATOM 1031 C C . ARG A 1 138 ? 8.140 -6.559 -22.411 1.00 92.38 138 ARG A C 1
ATOM 1033 O O . ARG A 1 138 ? 8.842 -6.978 -23.326 1.00 92.38 138 ARG A O 1
ATOM 1040 N N . ALA A 1 139 ? 7.683 -5.309 -22.356 1.00 89.44 139 ALA A N 1
ATOM 1041 C CA . ALA A 1 139 ? 8.067 -4.288 -23.325 1.00 89.44 139 ALA A CA 1
ATOM 1042 C C . ALA A 1 139 ? 9.581 -4.010 -23.274 1.00 89.44 139 ALA A C 1
ATOM 1044 O O . ALA A 1 139 ? 10.227 -3.984 -24.319 1.00 89.44 139 ALA A O 1
ATOM 1045 N N . GLY A 1 140 ? 10.152 -3.901 -22.068 1.00 86.75 140 GLY A N 1
ATOM 1046 C CA . GLY A 1 140 ? 11.591 -3.727 -21.843 1.00 86.75 140 GLY A CA 1
ATOM 1047 C C . GLY A 1 140 ? 12.447 -4.846 -22.435 1.00 86.75 140 GLY A C 1
ATOM 1048 O O . GLY A 1 140 ? 13.460 -4.578 -23.081 1.00 86.75 140 GLY A O 1
ATOM 1049 N N . LEU A 1 141 ? 12.016 -6.103 -22.304 1.00 87.25 141 LEU A N 1
ATOM 1050 C CA . LEU A 1 141 ? 12.724 -7.242 -22.899 1.00 87.25 141 LEU A CA 1
ATOM 1051 C C . LEU A 1 141 ? 12.804 -7.158 -24.431 1.00 87.25 141 LEU A C 1
ATOM 1053 O O . LEU A 1 141 ? 13.817 -7.547 -25.004 1.00 87.25 141 LEU A O 1
ATOM 1057 N N . GLY A 1 142 ? 11.774 -6.627 -25.098 1.00 79.88 142 GLY A N 1
ATOM 1058 C CA . GLY A 1 142 ? 11.773 -6.454 -26.557 1.00 79.88 142 GLY A CA 1
ATOM 1059 C C . GLY A 1 142 ? 12.756 -5.388 -27.054 1.00 79.88 142 GLY A C 1
ATOM 1060 O O . GLY A 1 142 ? 13.244 -5.468 -28.178 1.00 79.88 142 GLY A O 1
ATOM 1061 N N . SER A 1 143 ? 13.072 -4.402 -26.214 1.00 74.38 143 SER A N 1
ATOM 1062 C CA . SER A 1 143 ? 14.062 -3.350 -26.482 1.00 74.38 143 SER A CA 1
ATOM 1063 C C . SER A 1 143 ? 15.475 -3.690 -26.010 1.00 74.38 143 SER A C 1
ATOM 1065 O O . SER A 1 143 ? 16.408 -2.947 -26.321 1.00 74.38 143 SER A O 1
ATOM 1067 N N . TYR A 1 144 ? 15.649 -4.788 -25.268 1.00 68.50 144 TYR A N 1
ATOM 1068 C CA . TYR A 1 144 ? 16.947 -5.206 -24.757 1.00 68.50 144 TYR A CA 1
ATOM 1069 C C . TYR A 1 144 ? 17.838 -5.657 -25.918 1.00 68.50 144 TYR A C 1
ATOM 1071 O O . TYR A 1 144 ? 17.744 -6.779 -26.418 1.00 68.50 144 TYR A O 1
ATOM 1079 N N . ARG A 1 145 ? 18.713 -4.763 -26.378 1.00 65.88 145 ARG A N 1
ATOM 1080 C CA . ARG A 1 145 ? 19.781 -5.125 -27.304 1.00 65.88 145 ARG A CA 1
ATOM 1081 C C . ARG A 1 145 ? 20.903 -5.747 -26.487 1.00 65.88 145 ARG A C 1
ATOM 1083 O O . ARG A 1 145 ? 21.451 -5.094 -25.605 1.00 65.88 145 ARG A O 1
ATOM 1090 N N . SER A 1 146 ? 21.231 -7.005 -26.789 1.00 61.69 146 SER A N 1
ATOM 1091 C CA . SER A 1 146 ? 22.484 -7.620 -26.351 1.00 61.69 146 SER A CA 1
ATOM 1092 C C . SER A 1 146 ? 23.609 -6.618 -26.601 1.00 61.69 146 SER A C 1
ATOM 1094 O O . SER A 1 146 ? 23.762 -6.126 -27.722 1.00 61.69 146 SER A O 1
ATOM 1096 N N . THR A 1 147 ? 24.367 -6.286 -25.558 1.00 53.50 147 THR A N 1
ATOM 1097 C CA . THR A 1 147 ? 25.687 -5.673 -25.702 1.00 53.50 147 THR A CA 1
ATOM 1098 C C . THR A 1 147 ? 26.583 -6.725 -26.351 1.00 53.50 147 THR A C 1
ATOM 1100 O O . THR A 1 147 ? 27.303 -7.453 -25.669 1.00 53.50 147 THR A O 1
ATOM 1103 N N . GLY A 1 148 ? 26.407 -6.911 -27.658 1.00 59.19 148 GLY A N 1
ATOM 1104 C CA . GLY A 1 148 ? 27.221 -7.793 -28.474 1.00 59.19 148 GLY A CA 1
ATOM 1105 C C . GLY A 1 148 ? 28.657 -7.284 -28.474 1.00 59.19 148 GLY A C 1
ATOM 1106 O O . GLY A 1 148 ? 28.875 -6.083 -28.618 1.00 59.19 148 GLY A O 1
ATOM 1107 N N . SER A 1 149 ? 29.565 -8.233 -28.247 1.00 43.16 149 SER A N 1
ATOM 1108 C CA . SER A 1 149 ? 31.034 -8.182 -28.300 1.00 43.16 149 SER A CA 1
ATOM 1109 C C . SER A 1 149 ? 31.646 -7.196 -29.288 1.00 43.16 149 SER A C 1
ATOM 1111 O O . SER A 1 149 ? 31.202 -7.232 -30.460 1.00 43.16 149 SER A O 1
#

Foldseek 3Di:
DVVVVVVVVVVVVCVVPADFPDDPVLVVLVVVLQVLLVLLLVLLLLLQVLVCLVDPPSVVVSCCCNVVLVVVVVDAPVVDDLVVLVCCCPVSNSCSSDRLLVCLRNVHQHRPNDDNCVNVCSNVSSVVSNVVSVVSNVVSVVSRDPPDD

Sequence (149 aa):
LGRITQGTVVLVWALASVDVDWSVAKVLLVPVMVVSGAVIFCAVFVAGAAFQIFAQDASEVQNAFTYGGTTLLQYPPTVFGKDFVRGVTFVLPLAFVNWVPASYVLGRPYPLDLPQWAAFAPPLVAVACGALAGLAWRAGLGSYRSTGS

Radius of gyration: 17.27 Å; chains: 1; bounding box: 46×32×50 Å

pLDDT: mean 91.41, std 8.98, range [43.16, 98.44]